Protein AF-C4XJC7-F1 (afdb_monomer_lite)

pLDDT: mean 83.55, std 17.55, range [44.78, 98.19]

Secondary structure (DSSP, 8-state):
-PPPHHHHHHHHHHHHHIIIII----STTTTT--HHHHHHHHSPP--SS---------

Structure (mmCIF, N/CA/C/O backbone):
data_AF-C4XJC7-F1
#
_entry.id   AF-C4XJC7-F1
#
loop_
_atom_site.group_PDB
_atom_site.id
_atom_site.type_symbol
_atom_site.label_atom_id
_atom_site.label_alt_id
_atom_site.label_comp_id
_atom_site.label_asym_id
_atom_site.label_entity_id
_atom_site.label_seq_id
_atom_site.pdbx_PDB_ins_code
_atom_site.Cartn_x
_atom_site.Cartn_y
_atom_site.Cartn_z
_atom_site.occupancy
_atom_site.B_iso_or_equiv
_atom_site.auth_seq_id
_atom_site.auth_comp_id
_atom_site.auth_asym_id
_atom_site.auth_atom_id
_atom_site.pdbx_PDB_model_num
ATOM 1 N N . MET A 1 1 ? -12.525 1.553 28.138 1.00 70.69 1 MET A N 1
ATOM 2 C CA . MET A 1 1 ? -13.636 1.500 27.171 1.00 70.69 1 MET A CA 1
ATOM 3 C C . MET A 1 1 ? -13.063 0.910 25.903 1.00 70.69 1 MET A C 1
ATOM 5 O O . MET A 1 1 ? -12.026 1.399 25.477 1.00 70.69 1 MET A O 1
ATOM 9 N N . ALA A 1 2 ? -13.626 -0.191 25.409 1.00 75.56 2 ALA A N 1
ATOM 10 C CA . ALA A 1 2 ? -13.229 -0.737 24.115 1.00 75.56 2 ALA A CA 1
ATOM 11 C C . ALA A 1 2 ? -13.842 0.127 23.006 1.00 75.56 2 ALA A C 1
ATOM 13 O O . ALA A 1 2 ? -14.915 0.699 23.205 1.00 75.56 2 ALA A O 1
ATOM 14 N N . GLU A 1 3 ? -13.142 0.230 21.886 1.00 83.81 3 GLU A N 1
ATOM 15 C CA . GLU A 1 3 ? -13.616 0.901 20.680 1.00 83.81 3 GLU A CA 1
ATOM 16 C C . GLU A 1 3 ? -14.874 0.210 20.126 1.00 83.81 3 GLU A C 1
ATOM 18 O O . GLU A 1 3 ? -15.044 -1.008 20.278 1.00 83.81 3 GLU A O 1
ATOM 23 N N . SER A 1 4 ? -15.790 0.974 19.526 1.00 94.62 4 SER A N 1
ATOM 24 C CA . SER A 1 4 ? -16.978 0.391 18.902 1.00 94.62 4 SER A CA 1
ATOM 25 C C . SER A 1 4 ? -16.630 -0.312 17.588 1.00 94.62 4 SER A C 1
ATOM 27 O O . SER A 1 4 ? -15.655 0.006 16.915 1.00 94.62 4 SER A O 1
ATOM 29 N N . VAL A 1 5 ? -17.474 -1.257 17.170 1.00 95.25 5 VAL A N 1
ATOM 30 C CA . VAL A 1 5 ? -17.301 -1.950 15.880 1.00 95.25 5 VAL A CA 1
ATOM 31 C C . VAL A 1 5 ? -17.324 -0.975 14.698 1.00 95.25 5 VAL A C 1
ATOM 33 O O . VAL A 1 5 ? -16.619 -1.189 13.720 1.00 95.25 5 VAL A O 1
ATOM 36 N N . VAL A 1 6 ? -18.113 0.098 14.791 1.00 96.38 6 VAL A N 1
ATOM 37 C CA . VAL A 1 6 ? -18.230 1.105 13.726 1.00 96.38 6 VAL A CA 1
ATOM 38 C C . VAL A 1 6 ? -16.943 1.918 13.587 1.00 96.38 6 VAL A C 1
ATOM 40 O O . VAL A 1 6 ? -16.497 2.171 12.470 1.00 96.38 6 VAL A O 1
ATOM 43 N N . GLU A 1 7 ? -16.338 2.302 14.709 1.00 96.06 7 GLU A N 1
ATOM 44 C CA . GLU A 1 7 ? -15.054 3.010 14.720 1.00 96.06 7 GLU A CA 1
ATOM 45 C C . GLU A 1 7 ? -13.947 2.109 14.157 1.00 96.06 7 GLU A C 1
ATOM 47 O O . GLU A 1 7 ? -13.317 2.482 13.169 1.00 96.06 7 GLU A O 1
ATOM 52 N N . MET A 1 8 ? -13.851 0.856 14.623 1.00 95.38 8 MET A N 1
ATOM 53 C CA . MET A 1 8 ? -12.875 -0.104 14.088 1.00 95.38 8 MET A CA 1
ATOM 54 C C . MET A 1 8 ? -13.047 -0.343 12.582 1.00 95.38 8 MET A C 1
ATOM 56 O O . MET A 1 8 ? -12.063 -0.469 11.853 1.00 95.38 8 MET A O 1
ATOM 60 N N . GLN A 1 9 ? -14.291 -0.415 12.097 1.00 96.44 9 GLN A N 1
ATOM 61 C CA . GLN A 1 9 ? -14.566 -0.576 10.670 1.00 96.44 9 GLN A CA 1
ATOM 62 C C . GLN A 1 9 ? -14.077 0.638 9.872 1.00 96.44 9 GLN A C 1
ATOM 64 O O . GLN A 1 9 ? -13.438 0.468 8.835 1.00 96.44 9 GLN A O 1
ATOM 69 N N . THR A 1 10 ? -14.329 1.846 10.379 1.00 97.00 10 THR A N 1
ATOM 70 C CA . THR A 1 10 ? -13.903 3.103 9.748 1.00 97.00 10 THR A CA 1
ATOM 71 C C . THR A 1 10 ? -12.380 3.181 9.654 1.00 97.00 10 THR A C 1
ATOM 73 O O . THR A 1 10 ? -11.833 3.504 8.597 1.00 97.00 10 THR A O 1
ATOM 76 N N . ASP A 1 11 ? -11.687 2.823 10.732 1.00 97.25 11 ASP A N 1
ATOM 77 C CA . ASP A 1 11 ? -10.228 2.854 10.796 1.00 97.25 11 ASP A CA 1
ATOM 78 C C . ASP A 1 11 ? -9.591 1.837 9.844 1.00 97.25 11 ASP A C 1
ATOM 80 O O . ASP A 1 11 ? -8.645 2.153 9.113 1.00 97.25 11 ASP A O 1
ATOM 84 N N . ILE A 1 12 ? -10.138 0.620 9.796 1.00 97.31 12 ILE A N 1
ATOM 85 C CA . ILE A 1 12 ? -9.667 -0.436 8.896 1.00 97.31 12 ILE A CA 1
ATOM 86 C C . ILE A 1 12 ? -9.903 -0.055 7.430 1.00 97.31 12 ILE A C 1
ATOM 88 O O . ILE A 1 12 ? -9.006 -0.228 6.598 1.00 97.31 12 ILE A O 1
ATOM 92 N N . GLU A 1 13 ? -11.077 0.485 7.098 1.00 97.94 13 GLU A N 1
ATOM 93 C CA . GLU A 1 13 ? -11.379 0.969 5.747 1.00 97.94 13 GLU A CA 1
ATOM 94 C C . GLU A 1 13 ? -10.420 2.082 5.320 1.00 97.94 13 GLU A C 1
ATOM 96 O O . GLU A 1 13 ? -9.840 2.012 4.231 1.00 97.94 13 GLU A O 1
ATOM 101 N N . GLY A 1 14 ? -10.187 3.063 6.196 1.00 98.19 14 GLY A N 1
ATOM 102 C CA . GLY A 1 14 ? -9.241 4.148 5.948 1.00 98.19 14 GLY A CA 1
ATOM 103 C C . GLY A 1 14 ? -7.818 3.636 5.726 1.00 98.19 14 GLY A C 1
ATOM 104 O O . GLY A 1 14 ? -7.153 4.026 4.759 1.00 98.19 14 GLY A O 1
ATOM 105 N N . TYR A 1 15 ? -7.363 2.705 6.567 1.00 97.69 15 TYR A N 1
ATOM 106 C CA . TYR A 1 15 ? -6.049 2.083 6.423 1.00 97.69 15 TYR A CA 1
ATOM 107 C C . TYR A 1 15 ? -5.897 1.370 5.074 1.00 97.69 15 TYR A C 1
ATOM 109 O O . TYR A 1 15 ? -4.906 1.585 4.365 1.00 97.69 15 TYR A O 1
ATOM 117 N N . PHE A 1 16 ? -6.872 0.540 4.691 1.00 97.69 16 PHE A N 1
ATOM 118 C CA . PHE A 1 16 ? -6.805 -0.205 3.436 1.00 97.69 16 PHE A CA 1
ATOM 119 C C . PHE A 1 16 ? -6.877 0.700 2.213 1.00 97.69 16 PHE A C 1
ATOM 121 O O . PHE A 1 16 ? -6.151 0.442 1.249 1.00 97.69 16 PHE A O 1
ATOM 128 N N . HIS A 1 17 ? -7.692 1.756 2.238 1.00 97.94 17 HIS A N 1
ATOM 129 C CA . HIS A 1 17 ? -7.733 2.726 1.147 1.00 97.94 17 HIS A CA 1
ATOM 130 C C . HIS A 1 17 ? -6.356 3.361 0.944 1.00 97.94 17 HIS A C 1
ATOM 132 O O . HIS A 1 17 ? -5.773 3.253 -0.138 1.00 97.94 17 HIS A O 1
ATOM 138 N N . HIS A 1 18 ? -5.780 3.929 2.006 1.00 97.94 18 HIS A N 1
ATOM 139 C CA . HIS A 1 18 ? -4.474 4.574 1.936 1.00 97.94 18 HIS A CA 1
ATOM 140 C C . HIS A 1 18 ? -3.375 3.606 1.464 1.00 97.94 18 HIS A C 1
ATOM 142 O O . HIS A 1 18 ? -2.605 3.914 0.549 1.00 97.94 18 HIS A O 1
ATOM 148 N N . TYR A 1 19 ? -3.320 2.401 2.040 1.00 96.06 19 TYR A N 1
ATOM 149 C CA . TYR A 1 19 ? -2.315 1.401 1.682 1.00 96.06 19 TYR A CA 1
ATOM 150 C C . TYR A 1 19 ? -2.429 0.958 0.218 1.00 96.06 19 TYR A C 1
ATOM 152 O O . TYR A 1 19 ? -1.413 0.879 -0.477 1.00 96.06 19 TYR A O 1
ATOM 160 N N . ASN A 1 20 ? -3.643 0.657 -0.250 1.00 96.00 20 ASN A N 1
ATOM 161 C CA . ASN A 1 20 ? -3.858 0.056 -1.565 1.00 96.00 20 ASN A CA 1
ATOM 162 C C . ASN A 1 20 ? -3.892 1.079 -2.709 1.00 96.00 20 ASN A C 1
ATOM 164 O O . ASN A 1 20 ? -3.575 0.707 -3.841 1.00 96.00 20 ASN A O 1
ATOM 168 N N . HIS A 1 21 ? -4.267 2.332 -2.444 1.00 96.06 21 HIS A N 1
ATOM 169 C CA . HIS A 1 21 ? -4.501 3.330 -3.494 1.00 96.06 21 HIS A CA 1
ATOM 170 C C . HIS A 1 21 ? -3.500 4.483 -3.503 1.00 96.06 21 HIS A C 1
ATOM 172 O O . HIS A 1 21 ? -3.168 4.978 -4.577 1.00 96.06 21 HIS A O 1
ATOM 178 N N . GLU A 1 22 ? -3.010 4.916 -2.344 1.00 95.75 22 GLU A N 1
ATOM 179 C CA . GLU A 1 22 ? -2.264 6.178 -2.240 1.00 95.75 22 GLU A CA 1
ATOM 180 C C . GLU A 1 22 ? -0.770 5.959 -2.018 1.00 95.75 22 GLU A C 1
ATOM 182 O O . GLU A 1 22 ? 0.064 6.720 -2.511 1.00 95.75 22 GLU A O 1
ATOM 187 N N . ARG A 1 23 ? -0.410 4.911 -1.274 1.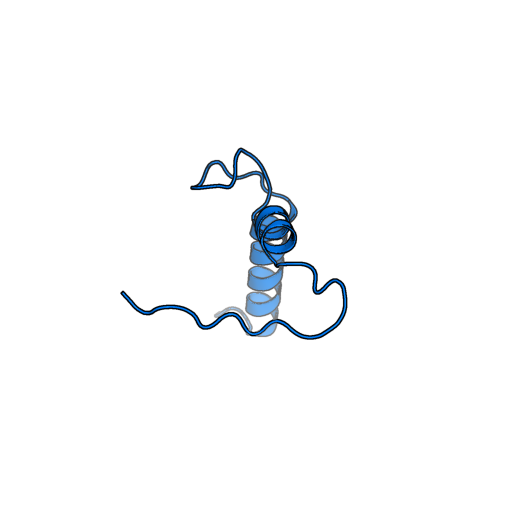00 93.50 23 ARG A N 1
ATOM 188 C CA . ARG A 1 23 ? 0.981 4.662 -0.911 1.00 93.50 23 ARG A CA 1
ATOM 189 C C . ARG A 1 23 ? 1.741 3.967 -2.054 1.00 93.50 23 ARG A C 1
ATOM 191 O O . ARG A 1 23 ? 1.333 2.886 -2.478 1.00 93.50 23 ARG A O 1
ATOM 198 N N . PRO A 1 24 ? 2.880 4.514 -2.518 1.00 91.88 24 PRO A N 1
ATOM 199 C CA . PRO A 1 24 ? 3.784 3.800 -3.415 1.00 91.88 24 PRO A CA 1
ATOM 200 C C . PRO A 1 2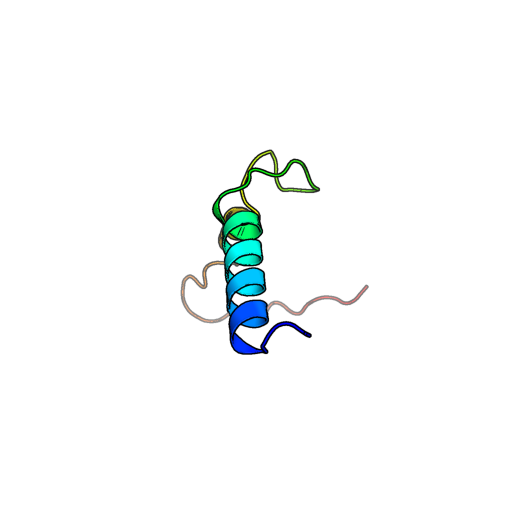4 ? 4.559 2.720 -2.648 1.00 91.88 24 PRO A C 1
ATOM 202 O O . PRO A 1 24 ? 5.100 2.985 -1.569 1.00 91.88 24 PRO A O 1
ATOM 205 N N . HIS A 1 25 ? 4.661 1.508 -3.206 1.00 93.19 25 HIS A N 1
ATOM 206 C CA . HIS A 1 25 ? 5.383 0.397 -2.567 1.00 93.19 25 HIS A CA 1
ATOM 207 C C . HIS A 1 25 ? 6.550 -0.094 -3.417 1.00 93.19 25 HIS A C 1
ATOM 209 O O . HIS A 1 25 ? 6.492 -0.129 -4.642 1.00 93.19 25 HIS A O 1
ATOM 215 N N . GLN A 1 26 ? 7.610 -0.539 -2.745 1.00 89.69 26 GLN A N 1
ATOM 216 C CA . GLN A 1 26 ? 8.788 -1.159 -3.370 1.00 89.69 26 GLN A CA 1
ATOM 217 C C . GLN A 1 26 ? 8.816 -2.686 -3.174 1.00 89.69 26 GLN A C 1
ATOM 219 O O . GLN A 1 26 ? 9.867 -3.315 -3.250 1.00 89.69 26 GLN A O 1
ATOM 224 N N . GLY A 1 27 ? 7.660 -3.297 -2.892 1.00 86.62 27 GLY A N 1
ATOM 225 C CA . GLY A 1 27 ? 7.519 -4.752 -2.830 1.00 86.62 27 GLY A CA 1
ATOM 226 C C . GLY A 1 27 ? 7.707 -5.424 -4.196 1.00 86.62 27 GLY A C 1
ATOM 227 O O . GLY A 1 27 ? 7.820 -4.767 -5.235 1.00 86.62 27 GLY A O 1
ATOM 228 N N . ARG A 1 28 ? 7.705 -6.761 -4.212 1.00 85.56 28 ARG A N 1
ATOM 229 C CA . ARG A 1 28 ? 7.850 -7.560 -5.440 1.00 85.56 28 ARG A CA 1
ATOM 230 C C . ARG A 1 28 ? 6.820 -7.135 -6.497 1.00 85.56 28 ARG A C 1
ATOM 232 O O . ARG A 1 28 ? 5.623 -7.193 -6.246 1.00 85.56 28 ARG A O 1
ATOM 239 N N . GLY A 1 29 ? 7.290 -6.720 -7.675 1.00 86.31 29 GLY A N 1
ATOM 240 C CA . GLY A 1 29 ? 6.437 -6.324 -8.808 1.00 86.31 29 GLY A CA 1
ATOM 241 C C . GLY A 1 29 ? 5.758 -4.953 -8.681 1.00 86.31 29 GLY A C 1
ATOM 242 O O . GLY A 1 29 ? 5.085 -4.520 -9.619 1.00 86.31 29 GLY A O 1
ATOM 243 N N . MET A 1 30 ? 5.951 -4.246 -7.560 1.00 92.19 30 MET A N 1
ATOM 244 C CA . MET A 1 30 ? 5.317 -2.947 -7.330 1.00 92.19 30 MET A CA 1
ATOM 245 C C . MET A 1 30 ? 6.031 -1.818 -8.075 1.00 92.19 30 MET A C 1
ATOM 247 O O . MET A 1 30 ? 5.368 -0.991 -8.696 1.00 92.19 30 MET A O 1
ATOM 251 N N . ASN A 1 31 ? 7.370 -1.814 -8.096 1.00 92.69 31 ASN A N 1
ATOM 25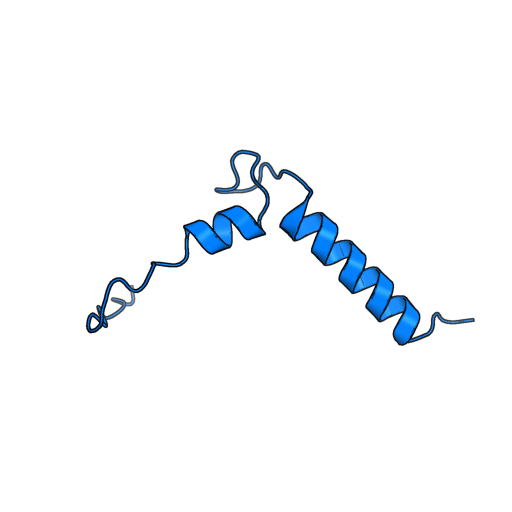2 C CA . ASN A 1 31 ? 8.189 -0.812 -8.800 1.00 92.69 31 ASN A CA 1
ATOM 253 C C . ASN A 1 31 ? 7.797 0.643 -8.464 1.00 92.69 31 ASN A C 1
ATOM 255 O O . ASN A 1 31 ? 7.756 1.503 -9.341 1.00 92.69 31 ASN A O 1
ATOM 259 N N . GLY A 1 32 ? 7.451 0.916 -7.203 1.00 94.75 32 GLY A N 1
ATOM 260 C CA . GLY A 1 32 ? 7.002 2.233 -6.748 1.00 94.75 32 GLY A CA 1
ATOM 261 C C . GLY A 1 32 ? 5.531 2.549 -7.024 1.00 94.75 32 GLY A C 1
ATOM 262 O O . GLY A 1 32 ? 5.095 3.650 -6.706 1.00 94.75 32 GLY A O 1
ATOM 263 N N . ARG A 1 33 ? 4.751 1.621 -7.584 1.00 95.44 33 ARG A N 1
ATOM 264 C CA . ARG A 1 33 ? 3.309 1.796 -7.817 1.00 95.44 33 ARG A CA 1
ATOM 265 C C . ARG A 1 33 ? 2.488 1.381 -6.599 1.00 95.44 33 ARG A C 1
ATOM 267 O O . ARG A 1 33 ? 2.976 0.670 -5.715 1.00 95.44 33 ARG A O 1
ATOM 274 N N . ALA A 1 34 ? 1.236 1.829 -6.567 1.00 95.69 34 ALA A N 1
ATOM 275 C CA . ALA A 1 34 ? 0.269 1.396 -5.568 1.00 95.69 34 ALA A CA 1
ATOM 276 C C . ALA A 1 34 ? -0.196 -0.051 -5.846 1.00 95.69 34 ALA A C 1
ATOM 278 O O . ALA A 1 34 ? -0.275 -0.450 -7.014 1.00 95.69 34 ALA A O 1
ATOM 279 N N . PRO A 1 35 ? -0.545 -0.850 -4.821 1.00 95.38 35 PRO A N 1
ATOM 280 C CA . PRO A 1 35 ? -0.905 -2.254 -4.997 1.00 95.38 35 PRO A CA 1
ATOM 281 C C . PRO A 1 35 ? -2.151 -2.435 -5.864 1.00 95.38 35 PRO A C 1
ATOM 283 O O . PRO A 1 35 ? -2.173 -3.321 -6.717 1.00 95.38 35 PRO A O 1
ATOM 286 N N . CYS A 1 36 ? -3.154 -1.562 -5.708 1.00 95.31 36 CYS A N 1
ATOM 287 C CA . CYS A 1 36 ? -4.376 -1.604 -6.511 1.00 95.31 36 CYS A CA 1
ATOM 288 C C . CYS A 1 36 ? -4.085 -1.400 -8.005 1.00 95.31 36 CYS A C 1
ATOM 290 O O . CYS A 1 36 ? -4.639 -2.106 -8.844 1.00 95.31 36 CYS A O 1
ATOM 292 N N . GLN A 1 37 ? -3.149 -0.507 -8.346 1.00 94.56 37 GLN A N 1
ATOM 293 C CA . GLN A 1 37 ? -2.736 -0.295 -9.733 1.00 94.56 37 GLN A CA 1
ATOM 294 C C . GLN A 1 37 ? -2.149 -1.575 -10.341 1.00 94.56 37 GLN A C 1
ATOM 296 O O . GLN A 1 37 ? -2.567 -1.997 -11.415 1.00 94.56 37 GLN A O 1
ATOM 301 N N . VAL A 1 38 ? -1.206 -2.213 -9.647 1.00 93.88 38 VAL A N 1
ATOM 302 C CA . VAL A 1 38 ? -0.556 -3.431 -10.153 1.00 93.88 38 VAL A CA 1
ATOM 303 C C . VAL A 1 38 ? -1.542 -4.590 -10.266 1.00 93.88 38 VAL A C 1
ATOM 305 O O . VAL A 1 38 ? -1.470 -5.353 -11.226 1.00 93.88 38 VAL A O 1
ATOM 308 N N . LEU A 1 39 ? -2.478 -4.708 -9.319 1.00 92.56 39 LEU A N 1
ATOM 309 C CA . LEU A 1 39 ? -3.545 -5.702 -9.387 1.00 92.56 39 LEU A CA 1
ATOM 310 C C . LEU A 1 39 ? -4.387 -5.516 -10.653 1.00 92.56 39 LEU A C 1
ATOM 312 O O . LEU A 1 39 ? -4.538 -6.462 -11.418 1.00 92.56 39 LEU A O 1
ATOM 316 N N . LEU A 1 40 ? -4.903 -4.308 -10.890 1.00 92.94 40 LEU A N 1
ATOM 317 C CA . LEU A 1 40 ? -5.768 -4.019 -12.037 1.00 92.94 40 LEU A CA 1
ATOM 318 C C . LEU A 1 40 ? -5.051 -4.215 -13.377 1.00 92.94 40 LEU A C 1
ATOM 320 O O . LEU A 1 40 ? -5.644 -4.746 -14.309 1.00 92.94 40 LEU A O 1
ATOM 324 N N . GLU A 1 41 ? -3.778 -3.831 -13.468 1.00 91.44 41 GLU A N 1
ATOM 325 C CA . GLU A 1 41 ? -2.951 -4.071 -14.657 1.00 91.44 41 GLU A CA 1
ATOM 326 C C . GLU A 1 41 ? -2.657 -5.562 -14.890 1.00 91.44 41 GLU A C 1
ATOM 328 O O . GLU A 1 41 ? -2.468 -5.983 -16.030 1.00 91.44 41 GLU A O 1
ATOM 333 N N . GLY A 1 42 ? -2.594 -6.357 -13.818 1.00 89.06 42 GLY A N 1
ATOM 334 C CA . GLY A 1 42 ? -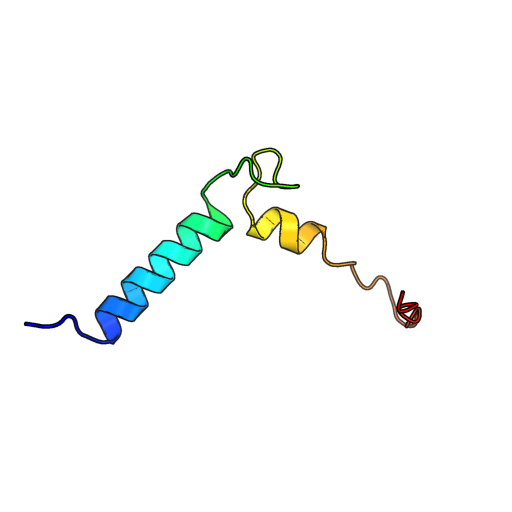2.358 -7.798 -13.878 1.00 89.06 42 GLY A CA 1
ATOM 335 C C . GLY A 1 42 ? -3.605 -8.623 -14.200 1.00 89.06 42 GLY A C 1
ATOM 336 O O . GLY A 1 42 ? -3.473 -9.792 -14.560 1.00 89.06 42 GLY A O 1
ATOM 337 N N . ILE A 1 43 ? -4.805 -8.045 -14.084 1.00 89.69 43 ILE A N 1
ATOM 338 C CA . ILE A 1 43 ? -6.044 -8.722 -14.470 1.00 89.69 43 ILE A CA 1
ATOM 339 C C . ILE A 1 43 ? -6.122 -8.730 -16.002 1.00 89.69 43 ILE A C 1
ATOM 341 O O . ILE A 1 43 ? -6.188 -7.662 -16.618 1.00 89.69 43 ILE A O 1
ATOM 345 N N . PRO A 1 44 ? -6.144 -9.908 -16.650 1.00 84.31 44 PRO A N 1
ATOM 346 C CA . PRO A 1 44 ? -6.289 -9.975 -18.093 1.00 84.31 44 PRO A CA 1
ATOM 347 C C . PRO A 1 44 ? -7.627 -9.349 -18.496 1.00 84.31 44 PRO A C 1
ATOM 349 O O . PRO A 1 44 ? -8.698 -9.776 -18.063 1.00 84.31 44 PRO A O 1
ATOM 352 N N . THR A 1 45 ? -7.578 -8.319 -19.340 1.00 72.50 45 THR A N 1
ATOM 353 C CA . THR A 1 45 ? -8.793 -7.756 -19.928 1.00 72.50 45 THR A CA 1
ATOM 354 C C . THR A 1 45 ? -9.425 -8.822 -20.814 1.00 72.50 45 THR A C 1
ATOM 356 O O . THR A 1 45 ? -8.806 -9.224 -21.802 1.00 72.50 45 THR A O 1
ATOM 359 N N . ILE A 1 46 ? -10.644 -9.264 -20.496 1.00 64.88 46 ILE A N 1
ATOM 360 C CA . ILE A 1 46 ? -11.412 -10.151 -21.375 1.00 64.88 46 ILE A CA 1
ATOM 361 C C . ILE A 1 46 ? -11.760 -9.353 -22.639 1.00 64.88 46 ILE A C 1
ATOM 363 O O . ILE A 1 46 ? -12.768 -8.649 -22.705 1.00 64.88 46 ILE A O 1
ATOM 367 N N . LYS A 1 47 ? -10.888 -9.402 -23.647 1.00 59.47 47 LYS A N 1
ATOM 368 C CA . LYS A 1 47 ? -11.149 -8.834 -24.970 1.00 59.47 47 LYS A CA 1
ATOM 369 C C . LYS A 1 47 ? -11.963 -9.845 -25.773 1.00 59.47 47 LYS A C 1
ATOM 371 O O . LYS A 1 47 ? -11.421 -10.581 -26.585 1.00 59.47 47 LYS A O 1
ATOM 376 N N . GLY A 1 48 ? -13.275 -9.847 -25.545 1.00 54.72 48 GLY A N 1
ATOM 377 C CA . GLY A 1 48 ? -14.208 -10.725 -26.254 1.00 54.72 48 GLY A CA 1
ATOM 378 C C . GLY A 1 48 ? -14.117 -12.184 -25.796 1.00 54.72 48 GLY A C 1
ATOM 379 O O . GLY A 1 48 ? -13.120 -12.615 -25.235 1.00 54.72 48 GLY A O 1
ATOM 380 N N . GLY A 1 49 ? -15.212 -12.923 -25.944 1.00 49.47 49 GLY A N 1
ATOM 381 C CA . GLY A 1 49 ? -15.371 -14.250 -25.355 1.00 49.47 49 GLY A CA 1
ATOM 382 C C . GLY A 1 49 ? -14.401 -15.334 -25.846 1.00 49.47 49 GLY A C 1
ATOM 383 O O . GLY A 1 49 ? -13.776 -15.225 -26.896 1.00 49.47 49 GLY A O 1
ATOM 384 N N . SER A 1 50 ? -14.424 -16.424 -25.072 1.00 54.75 50 SER A N 1
ATOM 385 C CA . SER A 1 50 ? -13.807 -17.748 -25.251 1.00 54.75 50 SER A CA 1
ATOM 386 C C . SER A 1 50 ? -12.281 -17.823 -25.174 1.00 54.75 50 SER A C 1
ATOM 388 O O . SER A 1 50 ? -11.567 -17.353 -26.050 1.00 54.75 50 SER A O 1
ATOM 390 N N . GLY A 1 51 ? -11.804 -18.495 -24.126 1.00 46.44 51 GLY A N 1
ATOM 391 C CA . GLY A 1 51 ? -10.402 -18.845 -23.942 1.00 46.44 51 GLY A CA 1
ATOM 392 C C . GLY A 1 51 ? -10.123 -19.296 -22.514 1.00 46.44 51 GLY A C 1
ATOM 393 O O . GLY A 1 51 ? -9.315 -18.682 -21.829 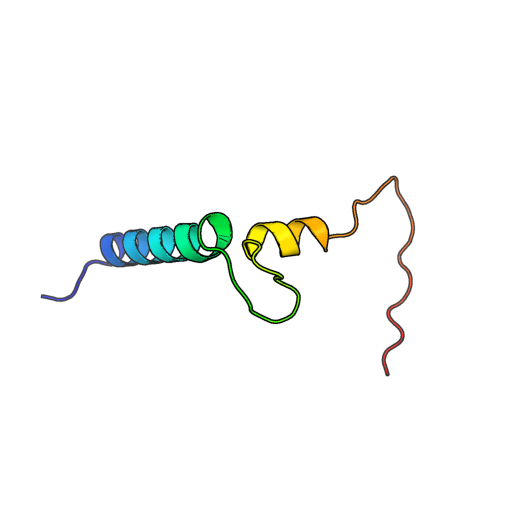1.00 46.44 51 GLY A O 1
ATOM 394 N N . GLU A 1 52 ? -10.838 -20.318 -22.038 1.00 53.56 52 GLU A N 1
ATOM 395 C CA . GLU A 1 52 ? -10.370 -21.107 -20.897 1.00 53.56 52 GLU A CA 1
ATOM 396 C C . GLU A 1 52 ? -9.119 -21.864 -21.365 1.00 53.56 52 GLU A C 1
ATOM 398 O O . GLU A 1 52 ? -9.221 -22.926 -21.974 1.00 53.56 52 GLU A O 1
ATOM 403 N N . GLU A 1 53 ? -7.936 -21.288 -21.164 1.00 56.81 53 GLU A N 1
ATOM 404 C CA . GLU A 1 53 ? -6.685 -22.037 -21.302 1.00 56.81 53 GLU A CA 1
ATOM 405 C C . GLU A 1 53 ? -6.486 -22.820 -19.993 1.00 56.81 53 GLU A C 1
ATOM 407 O O . GLU A 1 53 ? -6.457 -22.203 -18.920 1.00 56.81 53 GLU A O 1
ATOM 412 N N . PRO A 1 54 ? -6.411 -24.163 -20.027 1.00 50.94 54 PRO A N 1
ATOM 413 C CA . PRO A 1 54 ? -6.284 -24.950 -18.814 1.00 50.94 54 PRO A CA 1
ATOM 414 C C . PRO A 1 54 ? -4.950 -24.635 -18.138 1.00 50.94 54 PRO A C 1
ATOM 416 O O . PRO A 1 54 ? -3.878 -24.739 -18.731 1.00 50.94 54 PRO A O 1
ATOM 419 N N . MET A 1 55 ? -5.039 -24.254 -16.868 1.00 58.09 55 MET A N 1
ATOM 420 C CA . MET A 1 55 ? -3.906 -24.172 -15.959 1.00 58.09 55 MET A CA 1
ATOM 421 C C . MET A 1 55 ? -3.272 -25.567 -15.852 1.00 58.09 55 MET A C 1
ATOM 423 O O . MET A 1 55 ? -3.799 -26.437 -15.161 1.00 58.09 55 MET A O 1
ATOM 427 N N . GLU A 1 56 ? -2.161 -25.787 -16.555 1.00 50.56 56 GLU A N 1
ATOM 428 C CA . GLU A 1 56 ? -1.287 -26.944 -16.343 1.00 50.56 56 GLU A CA 1
ATOM 429 C C . GLU A 1 56 ? -0.756 -26.881 -14.904 1.00 50.56 56 GLU A C 1
ATOM 431 O O . GLU A 1 56 ? -0.028 -25.961 -14.518 1.00 50.56 56 GLU A O 1
ATOM 436 N N . ALA A 1 57 ? -1.197 -27.838 -14.090 1.00 45.06 57 ALA A N 1
ATOM 437 C CA . ALA A 1 57 ? -0.711 -28.035 -12.736 1.00 45.06 57 ALA A CA 1
ATOM 438 C C . ALA A 1 57 ? 0.670 -28.706 -12.797 1.00 45.06 57 ALA A C 1
ATOM 440 O O . ALA A 1 57 ? 0.794 -29.810 -13.327 1.00 45.06 57 ALA A O 1
ATOM 441 N N . ALA A 1 58 ? 1.686 -28.029 -12.258 1.00 44.78 58 ALA A N 1
ATOM 442 C CA . ALA A 1 58 ? 3.018 -28.586 -12.013 1.00 44.78 58 ALA A CA 1
ATOM 443 C C . ALA A 1 58 ? 3.096 -29.274 -10.644 1.00 44.78 58 ALA A C 1
ATOM 445 O O . ALA A 1 58 ? 2.441 -28.773 -9.697 1.00 44.78 58 ALA A O 1
#

Sequence (58 aa):
MAESVVEMQTDIEGYFHHYNHERPHQGRGMNGRAPCQVLLEGIPTIKGG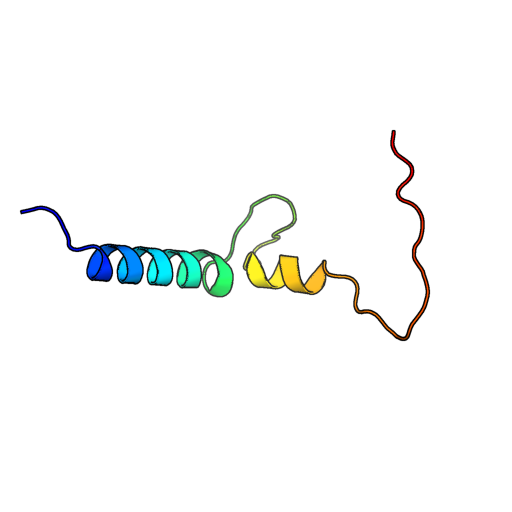SGEEPMEAA

Organism: Solidesulfovibrio magneticus (strain ATCC 700980 / DSM 13731 / RS-1) (NCBI:txid573370)

Radius of gyration: 17.8 Å; chains: 1; bounding box: 27×35×53 Å

Foldseek 3Di:
DDDDPVVVVVVVVVVCCCQQQPFQDPPDQRVRHHNVVSVVVPPDDCPDDDDPDDDDDD